Protein AF-A0A059LBQ5-F1 (afdb_monomer)

Solvent-accessible surface area (backbone atoms only — not comparable to full-atom values): 7430 Å² total; per-residue (Å²): 123,83,73,57,49,76,66,40,48,62,46,50,46,60,51,88,72,31,61,44,61,67,66,61,60,81,94,49,64,80,62,76,85,69,75,69,66,48,41,35,96,92,44,78,66,67,51,74,47,77,76,70,101,59,96,79,80,72,61,56,49,71,64,67,49,50,74,95,80,61,26,69,54,64,48,75,40,78,78,100,74,92,81,82,45,75,74,55,56,72,74,49,83,56,81,44,76,45,82,46,65,85,19,82,83,63,79,59,66,48,76,98

Radius of gyration: 13.91 Å; Cα contacts (8 Å, |Δi|>4): 149; chains: 1; bounding box: 34×36×28 Å

Structure (mmCIF, N/CA/C/O backbone):
data_AF-A0A059LBQ5-F1
#
_entry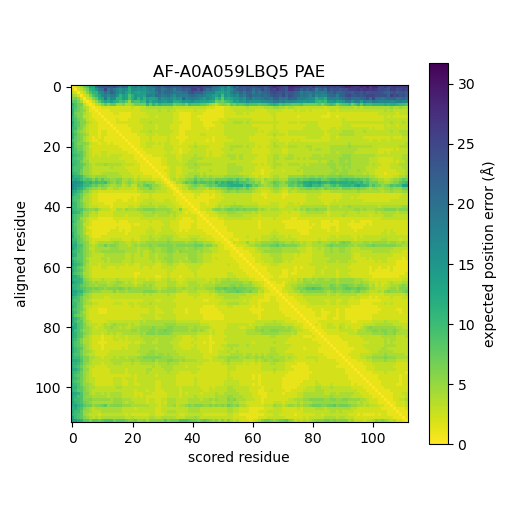.id   AF-A0A059LBQ5-F1
#
loop_
_atom_site.group_PDB
_atom_site.id
_atom_site.type_symbol
_atom_site.label_atom_id
_atom_site.label_alt_id
_atom_site.label_comp_id
_atom_site.label_asym_id
_atom_site.label_entity_id
_atom_site.label_seq_id
_atom_site.pdbx_PDB_ins_code
_atom_site.Cartn_x
_atom_site.Cartn_y
_atom_site.Cartn_z
_atom_site.occupancy
_atom_site.B_iso_or_equiv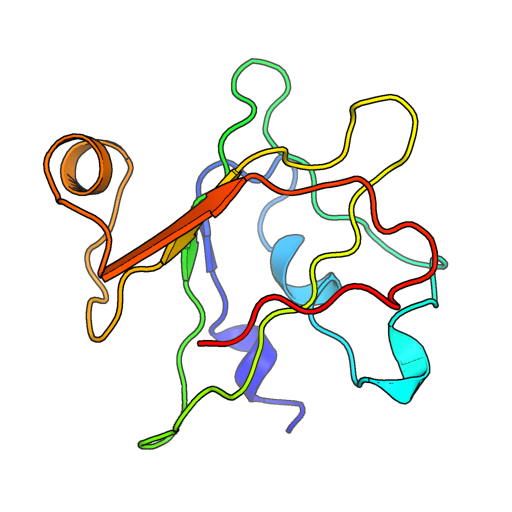
_atom_site.auth_seq_id
_atom_site.auth_comp_id
_atom_site.auth_asym_id
_atom_site.auth_atom_id
_atom_site.pdbx_PDB_model_num
ATOM 1 N N . MET A 1 1 ? -16.950 -11.754 -1.705 1.00 47.34 1 MET A N 1
ATOM 2 C CA . MET A 1 1 ? -15.485 -11.541 -1.753 1.00 47.34 1 MET A CA 1
ATOM 3 C C . MET A 1 1 ? -15.051 -10.774 -3.007 1.00 47.34 1 MET A C 1
ATOM 5 O O . MET A 1 1 ? -14.319 -9.813 -2.859 1.00 47.34 1 MET A O 1
ATOM 9 N N . TRP A 1 2 ? -15.573 -11.082 -4.202 1.00 42.34 2 TRP A N 1
ATOM 10 C CA . TRP A 1 2 ? -15.228 -10.383 -5.460 1.00 42.34 2 TRP A CA 1
ATOM 11 C C . TRP A 1 2 ? -15.797 -8.956 -5.626 1.00 42.34 2 TRP A C 1
ATOM 13 O O . TRP A 1 2 ? -15.278 -8.169 -6.407 1.00 42.34 2 TRP A O 1
ATOM 23 N N . THR A 1 3 ? -16.832 -8.578 -4.871 1.00 46.38 3 THR A N 1
ATOM 24 C CA . THR A 1 3 ? -17.451 -7.241 -4.969 1.00 46.38 3 THR A CA 1
ATOM 25 C C . THR A 1 3 ? -16.657 -6.137 -4.252 1.00 46.38 3 THR A C 1
ATOM 27 O O . THR A 1 3 ? -16.840 -4.967 -4.575 1.00 46.38 3 THR A O 1
ATOM 30 N N . LEU A 1 4 ? -15.757 -6.485 -3.316 1.00 53.12 4 LEU A N 1
ATOM 31 C CA . LEU A 1 4 ? -14.994 -5.512 -2.509 1.00 53.12 4 LEU A CA 1
ATOM 32 C C . LEU A 1 4 ? -13.938 -4.747 -3.324 1.00 53.12 4 LEU A C 1
ATOM 34 O O . LEU A 1 4 ? -13.697 -3.571 -3.069 1.00 53.12 4 LEU A O 1
ATOM 38 N N . MET A 1 5 ? -13.340 -5.389 -4.333 1.00 58.19 5 MET A N 1
ATOM 39 C CA . MET A 1 5 ? -12.264 -4.795 -5.140 1.00 58.19 5 MET A CA 1
ATOM 40 C C . MET A 1 5 ? -12.706 -3.569 -5.946 1.00 58.19 5 MET A C 1
ATOM 42 O O . MET A 1 5 ? -11.866 -2.761 -6.326 1.00 58.19 5 MET A O 1
ATOM 46 N N . ARG A 1 6 ? -14.011 -3.387 -6.197 1.00 65.50 6 ARG A N 1
ATOM 47 C CA . ARG A 1 6 ? -14.509 -2.216 -6.940 1.00 65.50 6 ARG A CA 1
ATOM 48 C C . ARG A 1 6 ? -14.378 -0.913 -6.148 1.00 65.50 6 ARG A C 1
ATOM 50 O O . ARG A 1 6 ? -14.306 0.144 -6.764 1.00 65.50 6 ARG A O 1
ATOM 57 N N . CYS A 1 7 ? -14.341 -0.987 -4.816 1.00 83.12 7 CYS A N 1
ATOM 58 C CA . CYS A 1 7 ? -14.319 0.188 -3.942 1.00 83.12 7 CYS A CA 1
ATOM 59 C C . CYS A 1 7 ? -12.907 0.573 -3.474 1.00 83.12 7 CYS A C 1
ATOM 61 O O . CYS A 1 7 ? -12.746 1.601 -2.814 1.00 83.12 7 CYS A O 1
ATOM 63 N N . VAL A 1 8 ? -11.892 -0.230 -3.810 1.00 92.81 8 VAL A N 1
ATOM 64 C CA . VAL A 1 8 ? -10.492 0.151 -3.608 1.00 92.81 8 VAL A CA 1
ATOM 65 C C . VAL A 1 8 ? -10.146 1.272 -4.585 1.00 92.81 8 VAL A C 1
ATOM 67 O O . VAL A 1 8 ? -10.479 1.208 -5.777 1.00 92.81 8 VAL A O 1
ATOM 70 N N . ARG A 1 9 ? -9.507 2.311 -4.049 1.00 94.50 9 ARG A N 1
ATOM 71 C CA . ARG A 1 9 ? -9.043 3.488 -4.786 1.00 94.50 9 ARG A CA 1
ATOM 72 C C . ARG A 1 9 ? -7.589 3.752 -4.435 1.00 94.50 9 ARG A C 1
ATOM 74 O O . ARG A 1 9 ? -7.168 3.443 -3.321 1.00 94.50 9 ARG A O 1
ATOM 81 N N . CYS A 1 10 ? -6.860 4.351 -5.363 1.00 96.88 10 CYS A N 1
ATOM 82 C CA . CYS A 1 10 ? -5.484 4.747 -5.149 1.00 96.88 10 CYS A CA 1
ATOM 83 C C . CYS A 1 10 ? -5.246 6.138 -5.738 1.00 96.88 10 CYS A C 1
ATOM 85 O O . CYS A 1 10 ? -5.749 6.444 -6.818 1.00 96.88 10 CYS A O 1
ATOM 87 N N . LEU A 1 11 ? -4.520 6.984 -5.009 1.00 97.56 11 LEU A N 1
ATOM 88 C CA . LEU A 1 11 ? -3.951 8.211 -5.554 1.00 97.56 11 LEU A CA 1
ATOM 89 C C . LEU A 1 11 ? -2.528 7.932 -6.033 1.00 97.56 11 LEU A C 1
ATOM 91 O O . LEU A 1 11 ? -1.813 7.146 -5.408 1.00 97.56 11 LEU A O 1
ATOM 95 N N . ASN A 1 12 ? -2.145 8.627 -7.103 1.00 97.12 12 ASN A N 1
ATOM 96 C CA . ASN A 1 12 ? -0.826 8.576 -7.732 1.00 97.12 12 ASN A CA 1
ATOM 97 C C . ASN A 1 12 ? -0.447 7.226 -8.375 1.00 97.12 12 ASN A C 1
ATOM 99 O O . ASN A 1 12 ? 0.722 6.958 -8.633 1.00 97.12 12 ASN A O 1
ATOM 103 N N . GLU A 1 13 ? -1.426 6.371 -8.685 1.00 97.12 13 GLU A N 1
ATOM 104 C CA . GLU A 1 13 ? -1.171 5.212 -9.544 1.00 97.12 13 GLU A CA 1
ATOM 105 C C . GLU A 1 13 ? -0.971 5.636 -11.010 1.00 97.12 13 GLU A C 1
ATOM 107 O O . GLU A 1 13 ? -1.706 6.485 -11.514 1.00 97.12 13 GLU A O 1
ATOM 112 N N . GLU A 1 14 ? 0.009 5.037 -11.697 1.00 97.06 14 GLU A N 1
ATOM 113 C CA . GLU A 1 14 ? 0.343 5.321 -13.107 1.00 97.06 14 GLU A CA 1
ATOM 114 C C . GLU A 1 14 ? -0.857 5.065 -14.0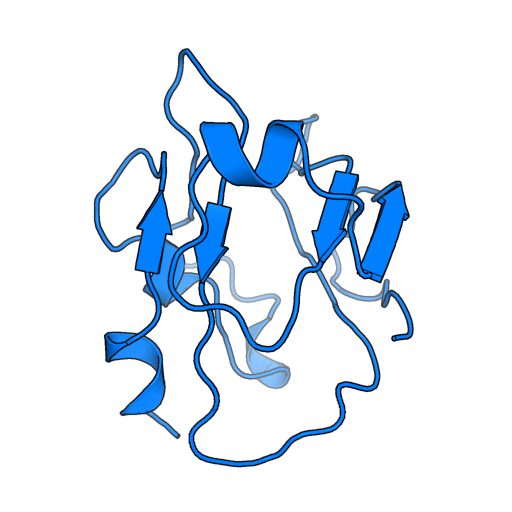28 1.00 97.06 14 GLU A C 1
ATOM 116 O O . GLU A 1 14 ? -1.158 5.838 -14.936 1.00 97.06 14 GLU A O 1
ATOM 121 N N . VAL A 1 15 ? -1.562 3.962 -13.768 1.00 96.25 15 VAL A N 1
ATOM 122 C CA . VAL A 1 15 ? -2.742 3.534 -14.516 1.00 96.25 15 VAL A CA 1
ATOM 123 C C . VAL A 1 15 ? -3.931 3.501 -13.566 1.00 96.25 15 VAL A C 1
ATOM 125 O O . VAL A 1 15 ? -3.952 2.719 -12.616 1.00 96.25 15 VAL A O 1
ATOM 128 N N . GLU A 1 16 ? -4.946 4.320 -13.846 1.00 94.19 16 GLU A N 1
ATOM 129 C CA . GLU A 1 16 ? -6.148 4.423 -13.016 1.00 94.19 16 GLU A CA 1
ATOM 130 C C . GLU A 1 16 ? -6.808 3.050 -12.785 1.00 94.19 16 GLU A C 1
ATOM 132 O O . GLU A 1 16 ? -7.111 2.299 -13.717 1.00 94.19 16 GLU A O 1
ATOM 137 N N . GLY A 1 17 ? -7.047 2.711 -11.517 1.00 93.00 17 GLY A N 1
ATOM 138 C CA . GLY A 1 17 ? -7.668 1.461 -11.094 1.00 93.00 17 GLY A CA 1
ATOM 139 C C . GLY A 1 17 ? -6.746 0.238 -11.099 1.00 93.00 17 GLY A C 1
ATOM 140 O O . GLY A 1 17 ? -7.215 -0.856 -10.766 1.00 93.00 17 GLY A O 1
A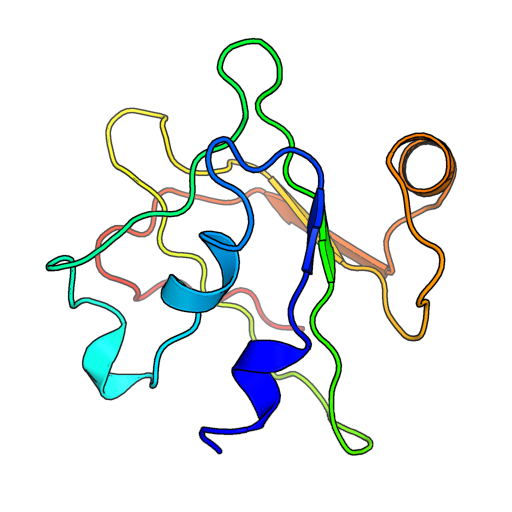TOM 141 N N . SER A 1 18 ? -5.460 0.382 -11.435 1.00 94.25 18 SER A N 1
ATOM 142 C CA . SER A 1 18 ? -4.477 -0.709 -11.404 1.00 94.25 18 SER A CA 1
ATOM 143 C C . SER A 1 18 ? -4.305 -1.324 -10.009 1.00 94.25 18 SER A C 1
ATOM 145 O O . SER A 1 18 ? -4.132 -2.541 -9.893 1.00 94.25 18 SER A O 1
ATOM 147 N N . CYS A 1 19 ? -4.477 -0.525 -8.952 1.00 95.00 19 CYS A N 1
ATOM 148 C CA . CYS A 1 19 ? -4.405 -0.936 -7.552 1.00 95.00 19 CYS A CA 1
ATOM 149 C C . CYS A 1 19 ? -5.381 -2.065 -7.199 1.00 95.00 19 CYS A C 1
ATOM 151 O O . CYS A 1 19 ? -5.126 -2.866 -6.302 1.00 95.00 19 CYS A O 1
ATOM 153 N N . ARG A 1 20 ? -6.488 -2.197 -7.934 1.00 91.94 20 ARG A N 1
ATOM 154 C CA . ARG A 1 20 ? -7.489 -3.246 -7.701 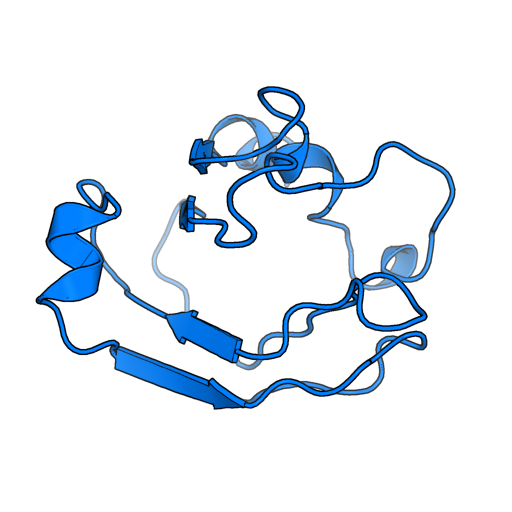1.00 91.94 20 ARG A CA 1
ATOM 155 C C . ARG A 1 20 ? -6.961 -4.639 -8.032 1.00 91.94 20 ARG A C 1
ATOM 157 O O . ARG A 1 20 ? -7.483 -5.618 -7.507 1.00 91.94 20 ARG A O 1
ATOM 164 N N . HIS A 1 21 ? -5.933 -4.736 -8.874 1.00 89.50 21 HIS A N 1
ATOM 165 C CA . HIS A 1 21 ? -5.374 -6.009 -9.326 1.00 89.50 21 HIS A CA 1
ATOM 166 C C . HIS A 1 21 ? -4.303 -6.585 -8.393 1.00 89.50 21 HIS A C 1
ATOM 168 O O . HIS A 1 21 ? -3.946 -7.757 -8.532 1.00 89.50 21 HIS A O 1
ATOM 174 N N . VAL A 1 22 ? -3.780 -5.789 -7.452 1.00 91.62 22 VAL A N 1
ATOM 175 C CA . VAL A 1 22 ? -2.714 -6.235 -6.536 1.00 91.62 22 VAL A CA 1
ATOM 176 C C . VAL A 1 22 ? -3.236 -6.827 -5.228 1.00 91.62 22 VAL A C 1
ATOM 178 O O . VAL A 1 22 ? -2.500 -7.527 -4.539 1.00 91.62 22 VAL A O 1
ATOM 181 N N . PHE A 1 23 ? -4.521 -6.647 -4.916 1.00 90.81 23 PHE A N 1
ATOM 182 C CA . PHE A 1 23 ? -5.176 -7.390 -3.840 1.00 90.81 23 PHE A CA 1
ATOM 183 C C . PHE A 1 23 ? -5.519 -8.787 -4.346 1.00 90.81 23 PHE A C 1
ATOM 185 O O . PHE A 1 23 ? -6.268 -8.929 -5.302 1.00 90.81 23 PHE A O 1
ATOM 192 N N . LYS A 1 24 ? -4.974 -9.838 -3.734 1.00 86.62 24 LYS A N 1
ATOM 193 C CA . LYS A 1 24 ? -5.197 -11.225 -4.170 1.00 86.62 24 LYS A CA 1
ATOM 194 C C . LYS A 1 24 ? -5.499 -12.123 -2.974 1.00 86.62 24 LYS A C 1
ATOM 196 O O . LYS A 1 24 ? -5.064 -11.813 -1.862 1.00 86.62 24 LYS A O 1
ATOM 201 N N . PRO A 1 25 ? -6.220 -13.241 -3.171 1.00 88.25 25 PRO A N 1
ATOM 202 C CA . PRO A 1 25 ? -6.254 -14.307 -2.181 1.00 88.25 25 PRO A CA 1
ATOM 203 C C . PRO A 1 25 ? -4.835 -14.740 -1.805 1.00 88.25 25 PRO A C 1
ATOM 205 O O . PRO A 1 25 ? -3.932 -14.736 -2.640 1.00 88.25 25 PRO A O 1
ATOM 208 N N . TRP A 1 26 ? -4.644 -15.167 -0.557 1.00 88.19 26 TRP A N 1
ATOM 209 C CA . TRP A 1 26 ? -3.327 -15.577 -0.059 1.00 88.19 26 TRP A CA 1
ATOM 210 C C . TRP A 1 26 ? -2.670 -16.681 -0.905 1.00 88.19 26 TRP A C 1
ATOM 212 O O . TRP A 1 26 ? -1.451 -16.672 -1.087 1.00 88.19 26 TRP A O 1
ATOM 222 N N . SER A 1 27 ? -3.464 -17.611 -1.448 1.00 91.56 27 SER A N 1
ATOM 223 C CA . SER A 1 27 ? -2.995 -18.675 -2.350 1.00 91.56 27 SER A CA 1
ATOM 224 C C . SER A 1 27 ? -2.357 -18.140 -3.633 1.00 91.56 27 SER A C 1
ATOM 226 O O . SER A 1 27 ? -1.445 -18.765 -4.164 1.00 91.56 27 SER A O 1
ATOM 228 N N . ASP A 1 28 ? -2.786 -16.959 -4.078 1.00 90.75 28 ASP A N 1
ATOM 229 C CA . ASP A 1 28 ? -2.447 -16.385 -5.381 1.00 90.75 28 ASP A CA 1
ATOM 230 C C . ASP A 1 28 ? -1.462 -15.212 -5.232 1.00 90.75 28 ASP A C 1
ATOM 232 O O . ASP A 1 28 ? -1.120 -14.544 -6.207 1.00 90.75 28 ASP A O 1
ATOM 236 N N . ARG A 1 29 ? -0.972 -14.942 -4.012 1.00 90.94 29 ARG A N 1
ATOM 237 C CA . ARG A 1 29 ? -0.112 -13.783 -3.704 1.00 90.94 29 ARG A CA 1
ATOM 238 C C . ARG A 1 29 ? 1.189 -13.744 -4.516 1.00 90.94 29 ARG A C 1
ATOM 240 O O . ARG A 1 29 ? 1.692 -12.668 -4.809 1.00 90.94 29 ARG A O 1
ATOM 247 N N . LEU A 1 30 ? 1.702 -14.910 -4.920 1.00 93.00 30 LEU A N 1
ATOM 248 C CA . LEU A 1 30 ? 2.913 -15.045 -5.742 1.00 93.00 30 LEU A CA 1
ATOM 249 C C . LEU A 1 30 ? 2.626 -15.084 -7.247 1.00 93.00 30 LEU A C 1
ATOM 251 O O . LEU A 1 30 ? 3.549 -15.198 -8.053 1.00 93.00 30 LEU A O 1
ATOM 255 N N . GLN A 1 31 ? 1.361 -14.984 -7.657 1.00 90.50 31 GLN A N 1
ATOM 256 C CA . GLN A 1 31 ? 1.005 -14.961 -9.066 1.00 90.50 31 GLN A CA 1
ATOM 257 C C . GLN A 1 31 ? 1.401 -13.616 -9.685 1.00 90.50 31 GLN A C 1
ATOM 259 O O . GLN A 1 31 ? 0.675 -12.627 -9.583 1.00 90.50 31 GLN A O 1
ATOM 264 N N . ARG A 1 32 ? 2.547 -13.587 -10.370 1.00 84.69 32 ARG A N 1
ATOM 265 C CA . ARG A 1 32 ? 3.076 -12.391 -11.056 1.00 84.69 32 ARG A CA 1
ATOM 266 C C . ARG A 1 32 ? 2.523 -12.189 -12.470 1.00 84.69 32 ARG A C 1
ATOM 268 O O . ARG A 1 32 ? 2.830 -11.197 -13.117 1.00 84.69 32 ARG A O 1
ATOM 275 N N . THR A 1 33 ? 1.700 -13.114 -12.959 1.00 80.94 33 THR A N 1
ATOM 276 C CA . THR A 1 33 ? 1.029 -12.981 -14.256 1.00 80.94 33 THR A CA 1
ATOM 277 C C . THR A 1 33 ? -0.153 -12.020 -14.118 1.00 80.94 33 THR A C 1
ATOM 279 O O . THR A 1 33 ? -1.183 -12.395 -13.556 1.00 80.94 33 THR A O 1
ATOM 282 N N . GLY A 1 34 ? -0.014 -10.784 -14.590 1.00 80.44 34 GLY A N 1
ATOM 283 C CA . GLY A 1 34 ? -1.100 -9.805 -14.589 1.00 80.44 34 GLY A CA 1
ATOM 284 C C . GLY A 1 34 ? -0.617 -8.357 -14.501 1.00 80.44 34 GLY A C 1
ATOM 285 O O . GLY A 1 34 ? 0.589 -8.117 -14.433 1.00 80.44 34 GLY A O 1
ATOM 286 N N . PRO A 1 35 ? -1.550 -7.392 -14.511 1.00 86.44 35 PRO A N 1
ATOM 287 C CA . PRO A 1 35 ? -1.223 -5.988 -14.299 1.00 86.44 35 PRO A CA 1
ATOM 288 C C . PRO A 1 35 ? -0.624 -5.775 -12.902 1.00 86.44 35 PRO A C 1
ATOM 290 O O . PRO A 1 35 ? -1.081 -6.356 -11.915 1.00 86.44 35 PRO A O 1
ATOM 293 N N . VAL A 1 36 ? 0.406 -4.935 -12.845 1.00 91.38 36 VAL A N 1
ATOM 294 C CA . VAL A 1 36 ? 1.048 -4.480 -11.608 1.00 91.38 36 VAL A CA 1
ATOM 295 C C . VAL A 1 36 ? 0.551 -3.082 -11.254 1.00 91.38 36 VAL A C 1
ATOM 297 O O . VAL A 1 36 ? 0.124 -2.337 -12.134 1.00 91.38 36 VAL A O 1
ATOM 300 N N . LEU A 1 37 ? 0.620 -2.732 -9.972 1.00 95.56 37 LEU A N 1
ATOM 301 C CA . LEU A 1 37 ? 0.462 -1.354 -9.520 1.00 95.56 37 LEU A CA 1
ATOM 302 C C . LEU A 1 37 ? 1.820 -0.658 -9.619 1.00 95.56 37 LEU A C 1
ATOM 304 O O . LEU A 1 37 ? 2.819 -1.192 -9.138 1.00 95.56 37 LEU A O 1
ATOM 308 N N . LYS A 1 38 ? 1.838 0.519 -10.236 1.00 96.62 38 LYS A N 1
ATOM 309 C CA . LYS A 1 38 ? 2.995 1.412 -10.306 1.00 96.62 38 LYS A CA 1
ATOM 310 C C . LYS A 1 38 ? 2.570 2.806 -9.874 1.00 96.62 38 LYS A C 1
ATOM 312 O O . LYS A 1 38 ? 1.419 3.178 -10.097 1.00 96.62 38 LYS A O 1
ATOM 317 N N . SER A 1 39 ? 3.487 3.545 -9.269 1.00 97.25 39 SER A N 1
ATOM 318 C CA . SER A 1 39 ? 3.338 4.979 -9.041 1.00 97.25 39 SER A CA 1
ATOM 319 C C . SER A 1 39 ? 3.590 5.765 -10.325 1.00 97.25 39 SER A C 1
ATOM 321 O O . SER A 1 39 ? 4.110 5.208 -11.296 1.00 97.25 39 SER A O 1
ATOM 323 N N . GLN A 1 40 ? 3.254 7.053 -10.329 1.00 96.19 40 GLN A N 1
ATOM 324 C CA . GLN A 1 40 ? 3.680 7.942 -11.407 1.00 96.19 40 GLN A CA 1
ATOM 325 C C . GLN A 1 40 ? 5.223 7.990 -11.509 1.00 96.19 40 GLN A C 1
ATOM 327 O O . GLN A 1 40 ? 5.918 7.778 -10.511 1.00 96.19 40 GLN A O 1
ATOM 332 N N . PRO A 1 41 ? 5.797 8.243 -12.699 1.00 93.62 41 PRO A N 1
ATOM 333 C CA . PRO A 1 41 ? 7.252 8.293 -12.882 1.00 93.62 41 PRO A CA 1
ATOM 334 C C . PRO A 1 41 ? 7.970 9.371 -12.054 1.00 93.62 41 PRO A C 1
ATOM 336 O O . PRO A 1 41 ? 9.134 9.201 -11.695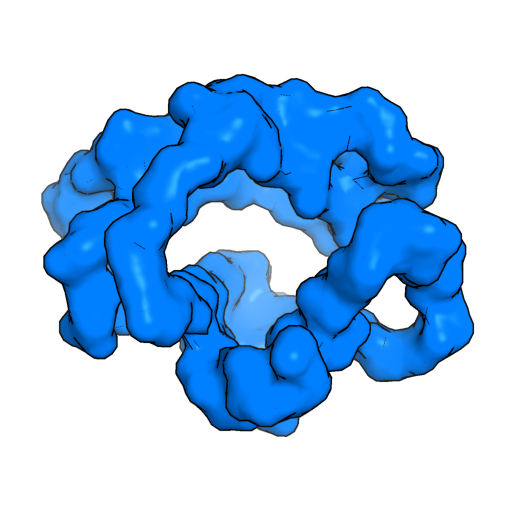 1.00 93.62 41 PRO A O 1
ATOM 339 N N . GLU A 1 42 ? 7.299 10.490 -11.790 1.00 94.56 42 GLU A N 1
ATOM 340 C CA . GLU A 1 42 ? 7.829 11.653 -11.076 1.00 94.56 42 GLU A CA 1
ATOM 341 C C . GLU A 1 42 ? 7.615 11.621 -9.556 1.00 94.56 42 GLU A C 1
ATOM 343 O O . GLU A 1 42 ? 8.265 12.386 -8.843 1.00 94.56 42 GLU A O 1
ATOM 348 N N . ASP A 1 43 ? 6.728 10.754 -9.064 1.00 94.44 43 ASP A N 1
ATOM 349 C CA . ASP A 1 43 ? 6.383 10.636 -7.647 1.00 94.44 43 ASP A CA 1
ATOM 350 C C . ASP A 1 43 ? 6.144 9.165 -7.292 1.00 94.44 43 ASP A C 1
ATOM 352 O O . ASP A 1 43 ? 5.270 8.505 -7.853 1.00 94.44 43 ASP A O 1
ATOM 356 N N . THR A 1 44 ? 6.932 8.652 -6.351 1.00 94.69 44 THR A N 1
ATOM 357 C CA . THR A 1 44 ? 6.926 7.246 -5.940 1.00 94.69 44 THR A CA 1
ATOM 358 C C . THR A 1 44 ? 5.861 6.904 -4.904 1.00 94.69 44 THR A C 1
ATOM 360 O O . THR A 1 44 ? 5.607 5.721 -4.663 1.00 94.69 44 THR A O 1
ATOM 363 N N . ASP A 1 45 ? 5.243 7.903 -4.273 1.00 96.38 45 ASP A N 1
ATOM 364 C CA . ASP A 1 45 ? 4.309 7.670 -3.179 1.00 96.38 45 ASP A CA 1
ATOM 365 C C . ASP A 1 45 ? 2.943 7.221 -3.708 1.00 96.38 45 ASP A C 1
ATOM 367 O O . ASP A 1 45 ? 2.372 7.804 -4.624 1.00 96.38 45 ASP A O 1
ATOM 371 N N . LEU A 1 46 ? 2.373 6.183 -3.100 1.00 97.81 46 LEU A N 1
ATOM 372 C CA . LEU A 1 46 ? 1.032 5.688 -3.407 1.00 97.81 46 LEU A CA 1
ATOM 373 C C . LEU A 1 46 ? 0.155 5.799 -2.165 1.00 97.81 46 LEU A C 1
ATOM 375 O O . LEU A 1 46 ? 0.516 5.298 -1.100 1.00 97.81 46 LEU A O 1
ATOM 379 N N . LEU A 1 47 ? -1.040 6.375 -2.310 1.00 97.88 47 LEU A N 1
ATOM 380 C CA . LEU A 1 47 ? -2.040 6.378 -1.241 1.00 97.88 47 LEU A CA 1
ATOM 381 C C . LEU A 1 47 ? -3.179 5.431 -1.603 1.00 97.88 47 LEU A C 1
ATOM 383 O O . LEU A 1 47 ? -3.974 5.733 -2.491 1.00 97.88 47 LEU A O 1
ATOM 387 N N . ILE A 1 48 ? -3.269 4.286 -0.923 1.00 97.00 48 ILE A N 1
ATOM 388 C CA . ILE A 1 48 ? -4.276 3.255 -1.204 1.00 97.00 48 ILE A CA 1
ATOM 389 C C . ILE A 1 48 ? -5.355 3.269 -0.123 1.00 97.00 48 ILE A C 1
ATOM 391 O O . ILE A 1 48 ? -5.085 3.041 1.054 1.00 97.00 48 ILE A O 1
ATOM 395 N N . HIS A 1 49 ? -6.604 3.466 -0.536 1.00 95.94 49 HIS A N 1
ATOM 396 C CA . HIS A 1 49 ? -7.769 3.395 0.336 1.00 95.94 49 HIS A CA 1
ATOM 397 C C . HIS A 1 49 ? -8.486 2.049 0.171 1.00 95.94 49 HIS A C 1
ATOM 399 O O . HIS A 1 49 ? -9.045 1.750 -0.892 1.00 95.94 49 HIS A O 1
ATOM 405 N N . VAL A 1 50 ? -8.515 1.257 1.248 1.00 94.38 50 VAL A N 1
ATOM 406 C CA . VAL A 1 50 ? -9.127 -0.081 1.288 1.00 94.38 50 VAL A CA 1
ATOM 407 C C . VAL A 1 50 ? -10.342 -0.078 2.224 1.00 94.38 50 VAL A C 1
ATOM 409 O O . VAL A 1 50 ? -10.174 -0.136 3.442 1.00 94.38 50 VAL A O 1
ATOM 412 N N . PRO A 1 51 ? -11.578 -0.028 1.695 1.00 93.00 51 PRO A N 1
ATOM 413 C CA . PRO A 1 51 ? -12.772 -0.084 2.529 1.00 93.00 51 PRO A CA 1
ATOM 414 C C . PRO A 1 51 ? -13.080 -1.519 2.974 1.00 93.00 51 PRO A C 1
ATOM 416 O O . PRO A 1 51 ? -13.078 -2.451 2.167 1.00 93.00 51 PRO A O 1
ATOM 419 N N . PHE A 1 52 ? -13.447 -1.684 4.245 1.00 90.44 52 PHE A N 1
ATOM 420 C CA . PHE A 1 52 ? -14.021 -2.924 4.766 1.00 90.44 52 PHE A CA 1
ATOM 421 C C . PHE A 1 52 ? -15.544 -2.803 4.864 1.00 90.44 52 PHE A C 1
ATOM 423 O O . PHE A 1 52 ? -16.074 -1.772 5.265 1.00 90.44 52 PHE A O 1
ATOM 430 N N . THR A 1 53 ? -16.272 -3.872 4.534 1.00 87.69 53 THR A N 1
ATOM 431 C CA . THR A 1 53 ? -17.749 -3.905 4.607 1.00 87.69 53 THR A CA 1
ATOM 432 C C . THR A 1 53 ? -18.288 -4.101 6.027 1.00 87.69 53 THR A C 1
ATOM 434 O O . THR A 1 53 ? -19.483 -4.298 6.219 1.00 87.69 53 THR A O 1
ATOM 437 N N . GLY A 1 54 ? -17.408 -4.109 7.022 1.00 89.81 54 GLY A N 1
ATOM 438 C CA . GLY A 1 54 ? -17.730 -4.288 8.426 1.00 89.81 54 GLY A CA 1
ATOM 439 C C . GLY A 1 54 ? -16.492 -4.071 9.283 1.00 89.81 54 GLY A C 1
ATOM 440 O O . GLY A 1 54 ? -15.386 -3.910 8.764 1.00 89.81 54 GLY A O 1
ATOM 441 N N . ALA A 1 55 ? -16.680 -4.080 10.599 1.00 91.12 55 ALA A N 1
ATOM 442 C CA . ALA A 1 55 ? -15.571 -3.980 11.532 1.00 91.12 55 ALA A CA 1
ATOM 443 C C . ALA A 1 55 ? -14.650 -5.201 11.391 1.00 91.12 55 ALA A C 1
ATOM 445 O O . ALA A 1 55 ? -15.096 -6.346 11.479 1.00 91.12 55 ALA A O 1
ATOM 446 N N . VAL A 1 56 ? -13.361 -4.945 11.187 1.00 92.12 56 VAL A N 1
ATOM 447 C CA . VAL A 1 56 ? -12.324 -5.974 11.103 1.00 92.12 56 VAL A CA 1
ATOM 448 C C . VAL A 1 56 ? -11.180 -5.628 12.043 1.00 92.12 56 VAL A C 1
ATOM 450 O O . VAL A 1 56 ? -10.908 -4.458 12.308 1.00 92.12 56 VAL A O 1
ATOM 453 N N . LYS A 1 57 ? -10.482 -6.658 12.518 1.00 92.88 57 LYS A N 1
ATOM 454 C CA . LYS A 1 57 ? -9.172 -6.514 13.149 1.00 92.88 57 LYS A CA 1
ATOM 455 C C . LYS A 1 57 ? -8.138 -7.128 12.216 1.00 92.88 57 LYS A C 1
ATOM 457 O O . LYS A 1 57 ? -8.159 -8.343 12.005 1.00 92.88 57 LYS A O 1
ATOM 462 N N . LEU A 1 58 ? -7.274 -6.292 11.645 1.00 92.44 58 LEU A N 1
ATOM 463 C CA . LEU A 1 58 ? -6.112 -6.778 10.908 1.00 92.44 58 LEU A CA 1
ATOM 464 C C . LEU A 1 58 ? -5.180 -7.499 11.887 1.00 92.44 58 LEU A C 1
ATOM 466 O O . LEU A 1 58 ? -5.107 -7.145 13.063 1.00 92.44 58 LEU A O 1
ATOM 470 N N . LYS A 1 59 ? -4.556 -8.581 11.420 1.00 94.06 59 LYS A N 1
ATOM 471 C CA . LYS A 1 59 ? -3.555 -9.328 12.196 1.00 94.06 59 LYS A CA 1
ATOM 472 C C . LYS A 1 59 ? -2.147 -8.988 11.737 1.00 94.06 59 LYS A C 1
ATOM 474 O O . LYS A 1 59 ? -1.248 -8.855 12.557 1.00 94.06 59 LYS A O 1
ATOM 479 N N . ALA A 1 60 ? -1.980 -8.913 10.424 1.00 95.25 60 ALA A N 1
ATOM 480 C CA . ALA A 1 60 ? -0.735 -8.564 9.788 1.00 95.25 60 ALA A CA 1
ATOM 481 C C . ALA A 1 60 ? -0.993 -8.021 8.380 1.00 95.25 60 ALA A C 1
ATOM 483 O O . ALA A 1 60 ? -2.070 -8.223 7.807 1.00 95.25 60 ALA A O 1
ATOM 484 N N . ILE A 1 61 ? 0.018 -7.356 7.833 1.00 95.06 61 ILE A N 1
ATOM 485 C CA . ILE A 1 61 ? 0.075 -6.856 6.464 1.00 95.06 61 ILE A CA 1
ATOM 486 C C . ILE A 1 61 ? 1.256 -7.529 5.763 1.00 95.06 61 ILE A C 1
ATOM 488 O O . ILE A 1 61 ? 2.356 -7.582 6.301 1.00 95.06 61 ILE A O 1
ATOM 492 N N . CYS A 1 62 ? 1.040 -8.025 4.548 1.00 95.06 62 CYS A N 1
ATOM 493 C CA . CYS A 1 62 ? 2.088 -8.561 3.685 1.00 95.06 62 CYS A CA 1
ATOM 494 C C . CYS A 1 62 ? 2.138 -7.712 2.417 1.00 95.06 62 CYS A C 1
ATOM 496 O O . CYS A 1 62 ? 1.125 -7.567 1.729 1.00 95.06 62 CYS A O 1
ATOM 498 N N . ILE A 1 63 ? 3.304 -7.141 2.124 1.00 95.19 63 ILE A N 1
ATOM 499 C CA . ILE A 1 63 ? 3.552 -6.379 0.899 1.00 95.19 63 ILE A CA 1
ATOM 500 C C . ILE A 1 63 ? 4.561 -7.159 0.072 1.00 95.19 63 ILE A C 1
ATOM 502 O O . ILE A 1 63 ? 5.588 -7.587 0.591 1.00 95.19 63 ILE A O 1
ATOM 506 N N . ILE A 1 64 ? 4.250 -7.348 -1.208 1.00 95.38 64 ILE A N 1
ATOM 507 C CA . ILE A 1 64 ? 5.127 -7.972 -2.198 1.00 95.38 64 ILE A CA 1
ATOM 508 C C . ILE A 1 64 ? 5.312 -6.938 -3.307 1.00 95.38 64 ILE A C 1
ATOM 510 O O . ILE A 1 64 ? 4.420 -6.742 -4.133 1.00 95.38 64 ILE A O 1
ATOM 514 N N . GLY A 1 65 ? 6.439 -6.230 -3.262 1.00 93.62 65 GLY A N 1
ATOM 515 C CA . GLY A 1 65 ? 6.818 -5.228 -4.255 1.00 93.62 65 GLY A CA 1
ATOM 516 C C . GLY A 1 65 ? 7.557 -5.816 -5.458 1.00 93.62 65 GLY A C 1
ATOM 517 O O . GLY A 1 65 ? 7.710 -7.035 -5.595 1.00 93.62 65 GLY A O 1
ATOM 518 N N . GLY A 1 66 ? 8.020 -4.929 -6.340 1.00 91.38 66 GLY A N 1
ATOM 519 C CA . GLY A 1 66 ? 8.916 -5.299 -7.433 1.00 91.38 66 GLY A CA 1
ATOM 520 C C . GLY A 1 66 ? 10.373 -5.470 -6.968 1.00 91.38 66 GLY A C 1
ATOM 521 O O . GLY A 1 66 ? 10.717 -5.056 -5.862 1.00 91.38 66 GLY A O 1
ATOM 522 N N . PRO A 1 67 ? 11.228 -6.116 -7.779 1.00 90.38 67 PRO A N 1
ATOM 523 C CA . PRO A 1 67 ? 12.652 -6.275 -7.485 1.00 90.38 67 PRO A CA 1
ATOM 524 C C . PRO A 1 67 ? 13.439 -4.981 -7.738 1.00 90.38 67 PRO A C 1
ATOM 526 O O . PRO A 1 67 ? 12.905 -4.007 -8.275 1.00 90.38 67 PRO A O 1
ATOM 529 N N . ASP A 1 68 ? 14.727 -5.006 -7.404 1.00 89.62 68 ASP A N 1
ATOM 530 C CA . ASP A 1 68 ? 15.714 -4.003 -7.817 1.00 89.62 68 ASP A CA 1
ATOM 531 C C . ASP A 1 68 ? 15.360 -2.575 -7.365 1.00 89.62 68 ASP A C 1
ATOM 533 O O . ASP A 1 68 ? 15.495 -1.612 -8.120 1.00 89.62 68 ASP A O 1
ATOM 537 N N . GLY A 1 69 ? 14.871 -2.432 -6.128 1.00 87.62 69 GLY A N 1
ATOM 538 C CA . GLY A 1 69 ? 14.517 -1.132 -5.551 1.00 87.62 69 GLY A CA 1
ATOM 539 C C . GLY A 1 69 ? 13.170 -0.567 -6.006 1.00 87.62 69 GLY A C 1
ATOM 540 O O . GLY A 1 69 ? 12.825 0.546 -5.627 1.00 87.62 69 GLY A O 1
ATOM 541 N N . SER A 1 70 ? 12.381 -1.321 -6.779 1.00 92.44 70 SER A N 1
ATOM 542 C CA . SER A 1 70 ? 11.001 -0.937 -7.125 1.00 92.44 70 SER A CA 1
ATOM 543 C C . SER A 1 70 ? 9.960 -1.355 -6.074 1.00 92.44 70 SER A C 1
ATOM 545 O O . SER A 1 70 ? 8.762 -1.130 -6.255 1.00 92.44 70 SER A O 1
ATOM 547 N N . SER A 1 71 ? 10.390 -1.981 -4.973 1.00 95.12 71 SER A N 1
ATOM 548 C CA . SER A 1 71 ? 9.542 -2.235 -3.806 1.00 95.12 71 SER A CA 1
ATOM 549 C C . SER A 1 71 ? 9.416 -0.969 -2.958 1.00 95.12 71 SER A C 1
ATOM 551 O O . SER A 1 71 ? 10.420 -0.286 -2.763 1.00 95.12 71 SER A O 1
ATOM 553 N N . PRO A 1 72 ? 8.239 -0.686 -2.369 1.00 96.12 72 PRO A N 1
ATOM 554 C CA . PRO A 1 72 ? 8.153 0.343 -1.344 1.00 96.12 72 PRO A CA 1
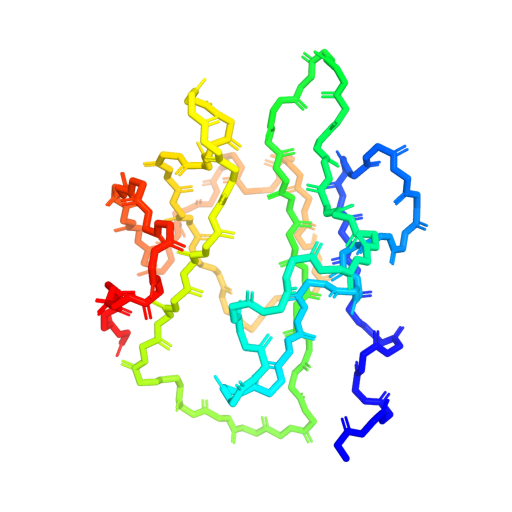ATOM 555 C C . PRO A 1 72 ? 9.049 -0.030 -0.156 1.00 96.12 72 PRO A C 1
ATOM 557 O O . PRO A 1 72 ? 9.168 -1.209 0.199 1.00 96.12 72 PRO A O 1
ATOM 560 N N . ASP A 1 73 ? 9.647 0.984 0.459 1.00 96.44 73 ASP A N 1
ATOM 561 C CA . ASP A 1 73 ? 10.537 0.877 1.618 1.00 96.44 73 ASP A CA 1
ATOM 562 C C . ASP A 1 73 ? 9.865 1.335 2.923 1.00 96.44 73 ASP A C 1
ATOM 564 O O . ASP A 1 73 ? 10.422 1.162 4.006 1.00 96.44 73 ASP A O 1
ATOM 568 N N . ARG A 1 74 ? 8.649 1.885 2.842 1.00 97.62 74 ARG A N 1
ATOM 569 C CA . ARG A 1 74 ? 7.907 2.394 3.992 1.00 97.62 74 ARG A CA 1
ATOM 570 C C . ARG A 1 74 ? 6.404 2.232 3.819 1.00 97.62 74 ARG A C 1
ATOM 572 O O . ARG A 1 74 ? 5.855 2.478 2.749 1.00 97.62 74 ARG A O 1
ATOM 579 N N . LEU A 1 75 ? 5.730 1.854 4.901 1.00 97.94 75 LEU A N 1
ATOM 580 C CA . LEU A 1 75 ? 4.273 1.800 4.984 1.00 97.94 75 LEU A CA 1
ATOM 581 C C . LEU A 1 75 ? 3.794 2.662 6.145 1.00 97.94 75 LEU A C 1
ATOM 583 O O . LEU A 1 75 ? 4.200 2.439 7.281 1.00 97.94 75 LEU A O 1
ATOM 587 N N . LYS A 1 76 ? 2.861 3.571 5.863 1.00 98.19 76 LYS A N 1
ATO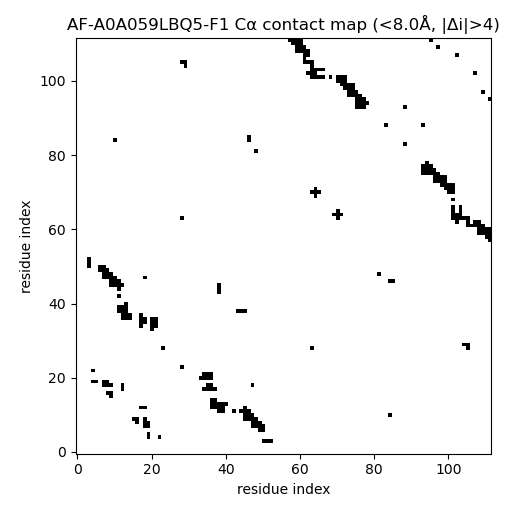M 588 C CA . LYS A 1 76 ? 2.097 4.320 6.865 1.00 98.19 76 LYS A CA 1
ATOM 589 C C . LYS A 1 76 ? 0.637 3.893 6.808 1.00 98.19 76 LYS A C 1
ATOM 591 O O . LYS A 1 76 ? 0.036 3.895 5.736 1.00 98.19 76 LYS A O 1
ATOM 596 N N . VAL A 1 77 ? 0.064 3.527 7.953 1.00 97.31 77 VAL A N 1
ATOM 597 C CA . VAL A 1 77 ? -1.333 3.088 8.052 1.00 97.31 77 VAL A CA 1
ATOM 598 C C . VAL A 1 77 ? -2.157 4.081 8.850 1.00 97.31 77 VAL A C 1
ATOM 600 O O . VAL A 1 77 ? -1.830 4.455 9.977 1.00 97.31 77 VAL A O 1
ATOM 603 N N . TYR A 1 78 ? -3.289 4.436 8.260 1.00 97.19 78 TYR A N 1
ATOM 604 C CA . TYR A 1 78 ? -4.334 5.262 8.838 1.00 97.19 78 TYR A CA 1
ATOM 605 C C . TYR A 1 78 ? -5.631 4.449 8.818 1.00 97.19 78 TYR A C 1
ATOM 607 O O . TYR A 1 78 ? -5.868 3.674 7.890 1.00 97.19 78 TYR A O 1
ATOM 615 N N . ILE A 1 79 ? -6.468 4.590 9.845 1.00 95.31 79 ILE A N 1
ATOM 616 C CA . ILE A 1 79 ? -7.715 3.823 9.978 1.00 95.31 79 ILE A CA 1
ATOM 617 C C . ILE A 1 79 ? -8.899 4.760 10.192 1.00 95.31 79 ILE A C 1
ATOM 619 O O . ILE A 1 79 ? -8.738 5.850 10.734 1.00 95.31 79 ILE A O 1
ATOM 623 N N . ASN A 1 80 ? -10.096 4.296 9.827 1.00 93.06 80 ASN A N 1
ATOM 624 C CA . ASN A 1 80 ? -11.364 4.999 10.061 1.00 93.06 80 ASN A CA 1
ATOM 625 C C . ASN A 1 80 ? -11.415 6.417 9.451 1.00 93.06 80 ASN A C 1
ATOM 627 O O . ASN A 1 80 ? -11.956 7.334 10.066 1.00 93.06 80 ASN A O 1
ATOM 631 N N . ARG A 1 81 ? -10.838 6.591 8.254 1.00 93.06 81 ARG A N 1
ATOM 632 C CA . ARG A 1 81 ? -10.826 7.840 7.476 1.00 93.06 81 ARG A CA 1
ATOM 633 C C . ARG A 1 81 ? -11.088 7.537 6.002 1.00 93.06 81 ARG A C 1
ATOM 635 O O . ARG A 1 81 ? -10.542 6.568 5.479 1.00 93.06 81 ARG A O 1
ATOM 642 N N . ASP A 1 82 ? -11.897 8.362 5.353 1.00 90.94 82 ASP A N 1
ATOM 643 C CA . ASP A 1 82 ? -12.278 8.269 3.936 1.00 90.94 82 ASP A CA 1
ATOM 644 C C . ASP A 1 82 ? -11.866 9.507 3.113 1.00 90.94 82 ASP A C 1
ATOM 646 O O . ASP A 1 82 ? -12.027 9.521 1.888 1.00 90.94 82 ASP A O 1
ATOM 650 N N . ASP A 1 83 ? -11.290 10.504 3.785 1.00 94.12 83 ASP A N 1
ATOM 651 C CA . ASP A 1 83 ? -10.942 11.839 3.295 1.00 94.12 83 ASP A CA 1
ATOM 652 C C . ASP A 1 83 ? -9.438 12.042 3.050 1.00 94.12 83 ASP A C 1
ATOM 654 O O . ASP A 1 83 ? -9.016 13.157 2.776 1.00 94.12 83 ASP A O 1
ATOM 658 N N . LEU A 1 84 ? -8.615 10.995 3.169 1.00 96.19 84 LEU A N 1
ATOM 659 C CA . LEU A 1 84 ? -7.161 11.136 3.084 1.00 96.19 84 LEU A CA 1
ATOM 660 C C . LEU A 1 84 ? -6.688 11.485 1.667 1.00 96.19 84 LEU A C 1
ATOM 662 O O . LEU A 1 84 ? -6.996 10.785 0.700 1.00 96.19 84 LEU A O 1
ATOM 666 N N . ASP A 1 85 ? -5.848 12.512 1.597 1.00 96.88 85 ASP A N 1
ATOM 667 C CA . ASP A 1 85 ? -5.011 12.883 0.460 1.00 96.88 85 ASP A CA 1
ATOM 668 C C . ASP A 1 85 ? -3.565 13.143 0.926 1.00 96.88 85 ASP A C 1
ATOM 670 O O . ASP A 1 85 ? -3.255 13.032 2.117 1.00 96.88 85 ASP A O 1
ATOM 674 N N . PHE A 1 86 ? -2.668 13.480 -0.005 1.00 96.81 86 PHE A N 1
ATOM 675 C CA . PHE A 1 86 ? -1.255 13.719 0.305 1.00 96.81 86 PHE A CA 1
ATOM 676 C C . PHE A 1 86 ? -1.018 14.922 1.229 1.00 96.81 86 PHE A C 1
ATOM 678 O O . PHE A 1 86 ? -0.095 14.889 2.042 1.00 96.81 86 PHE A O 1
ATOM 685 N N . SER A 1 87 ? -1.857 15.959 1.161 1.00 96.94 87 SER A N 1
ATOM 686 C CA . SER A 1 87 ? -1.753 17.115 2.055 1.00 96.94 87 SER A CA 1
ATOM 687 C C . SER A 1 87 ? -2.100 16.716 3.488 1.00 96.94 87 SER A C 1
ATOM 689 O O . SER A 1 87 ? -1.331 16.982 4.409 1.00 96.94 87 SER A O 1
ATOM 691 N N . ILE A 1 88 ? -3.192 15.980 3.677 1.00 96.50 88 ILE A N 1
ATOM 692 C CA . ILE A 1 88 ? -3.653 15.534 4.992 1.00 96.50 88 ILE A CA 1
ATOM 693 C C . ILE A 1 88 ? -2.667 14.539 5.621 1.00 96.50 88 ILE A C 1
ATOM 695 O O . ILE A 1 88 ? -2.290 14.694 6.783 1.00 96.50 88 ILE A O 1
ATOM 699 N N . VAL A 1 89 ? -2.208 13.524 4.879 1.00 96.12 89 VAL A N 1
ATOM 700 C CA . VAL A 1 89 ? -1.274 12.519 5.434 1.00 96.12 89 VAL A CA 1
ATOM 701 C C . VAL A 1 89 ? 0.114 13.090 5.732 1.00 96.12 89 VAL A C 1
ATOM 703 O O . VAL A 1 89 ? 0.843 12.499 6.527 1.00 96.12 89 VAL A O 1
ATOM 706 N N . SER A 1 90 ? 0.477 14.233 5.139 1.00 94.75 90 SER A N 1
ATOM 707 C CA . SER A 1 90 ? 1.736 14.922 5.451 1.00 94.75 90 SER A CA 1
ATOM 708 C C . SER A 1 90 ? 1.744 15.543 6.854 1.00 94.75 90 SER A C 1
ATOM 710 O O . SER A 1 90 ? 2.800 15.643 7.477 1.00 94.75 90 SER A O 1
ATOM 712 N N . GLU A 1 91 ? 0.568 15.899 7.376 1.00 96.25 91 GLU A N 1
ATOM 713 C CA . GLU A 1 91 ? 0.397 16.528 8.691 1.00 96.25 91 GLU A CA 1
ATOM 714 C C . GLU A 1 91 ? -0.069 15.537 9.768 1.00 96.25 91 GLU A C 1
ATOM 716 O O . GLU A 1 91 ? 0.152 15.747 10.963 1.00 96.25 91 GLU A O 1
ATOM 721 N N . LEU A 1 92 ? -0.720 14.442 9.364 1.00 96.44 92 LEU A N 1
ATOM 722 C CA . LEU A 1 92 ? -1.228 13.430 10.283 1.00 96.44 92 LEU A CA 1
ATO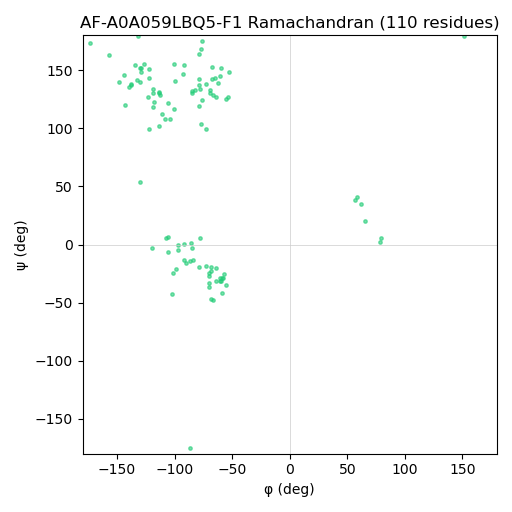M 723 C C . LEU A 1 92 ? -0.167 12.395 10.661 1.00 96.44 92 LEU A C 1
ATOM 725 O O . LEU A 1 92 ? 0.440 11.739 9.810 1.00 96.44 92 LEU A O 1
ATOM 729 N N . ALA A 1 93 ? -0.057 12.138 11.965 1.00 97.38 93 ALA A N 1
ATOM 730 C CA . ALA A 1 93 ? 0.671 10.983 12.469 1.00 97.38 93 ALA A CA 1
ATOM 731 C C . ALA A 1 93 ? -0.055 9.680 12.070 1.00 97.38 93 ALA A C 1
ATOM 733 O O . ALA A 1 93 ? -1.263 9.558 12.318 1.00 97.38 93 ALA A O 1
ATOM 734 N N . PRO A 1 94 ? 0.642 8.703 11.462 1.00 97.62 94 PRO A N 1
ATOM 735 C CA . PRO A 1 94 ? 0.054 7.404 11.178 1.00 97.62 94 PRO A CA 1
ATOM 736 C C . PRO A 1 94 ? -0.223 6.642 12.474 1.00 97.62 94 PRO A C 1
ATOM 738 O O . PRO A 1 94 ? 0.454 6.823 13.486 1.00 97.62 94 PRO A O 1
ATOM 741 N N . VAL A 1 95 ? -1.217 5.755 12.440 1.00 97.38 95 VAL A N 1
ATOM 742 C CA . VAL A 1 95 ? -1.509 4.869 13.577 1.00 97.38 95 VAL A CA 1
ATOM 743 C C . VAL A 1 95 ? -0.408 3.828 13.731 1.00 97.38 95 VAL A C 1
ATOM 745 O O . VAL A 1 95 ? -0.061 3.466 14.852 1.00 97.38 95 VAL A O 1
ATOM 748 N N . GLN A 1 96 ? 0.138 3.356 12.610 1.00 97.19 96 GLN A N 1
ATOM 749 C CA . GLN A 1 96 ? 1.288 2.459 12.569 1.00 97.19 96 GLN A CA 1
ATOM 750 C C . GLN A 1 96 ? 2.171 2.798 11.369 1.00 97.19 96 GLN A C 1
ATOM 752 O O . GLN A 1 96 ? 1.671 3.195 10.312 1.00 97.19 96 GLN A O 1
ATOM 757 N N . GLU A 1 97 ? 3.477 2.624 11.539 1.00 98.00 97 GLU A N 1
ATOM 758 C CA . GLU A 1 97 ? 4.484 2.867 10.513 1.00 98.00 97 GLU A CA 1
ATOM 759 C C . GLU A 1 97 ? 5.543 1.766 10.564 1.00 98.00 97 GLU A C 1
ATOM 761 O O . GLU A 1 97 ? 5.992 1.380 11.646 1.00 98.00 97 GLU A O 1
ATOM 766 N N . TRP A 1 98 ? 5.931 1.259 9.395 1.00 98.25 98 TRP A N 1
ATOM 767 C CA . TRP A 1 98 ? 6.973 0.244 9.261 1.00 98.25 98 TRP A CA 1
ATOM 768 C C . TRP A 1 98 ? 7.957 0.617 8.163 1.00 98.25 98 TRP A C 1
ATOM 770 O O . TRP A 1 98 ? 7.555 1.060 7.085 1.00 98.25 98 TRP A O 1
ATOM 780 N N . GLU A 1 99 ? 9.233 0.339 8.419 1.00 97.62 99 GLU A N 1
ATOM 781 C CA . GLU A 1 99 ? 10.237 0.185 7.371 1.00 97.62 99 GLU A CA 1
ATOM 782 C C . GLU A 1 99 ? 10.048 -1.179 6.703 1.00 97.62 99 GLU A C 1
ATOM 784 O O . GLU A 1 99 ? 10.022 -2.231 7.355 1.00 97.62 99 GLU A O 1
ATOM 789 N N . LEU A 1 100 ? 9.879 -1.156 5.388 1.00 96.69 100 LEU A N 1
ATOM 790 C CA . LEU A 1 100 ? 9.644 -2.333 4.579 1.00 96.69 100 LEU A CA 1
ATOM 791 C C . LEU A 1 100 ? 10.957 -2.914 4.051 1.00 96.69 100 LEU A C 1
ATOM 793 O O . LEU A 1 100 ? 11.966 -2.232 3.880 1.00 96.69 100 LEU A O 1
ATOM 797 N N . ARG A 1 101 ? 10.936 -4.213 3.770 1.00 94.81 101 ARG A N 1
ATOM 798 C CA . ARG A 1 101 ? 12.020 -4.927 3.094 1.00 94.81 101 ARG A CA 1
ATOM 799 C C . ARG A 1 101 ? 11.455 -5.573 1.842 1.00 94.81 101 ARG A C 1
ATOM 801 O O . ARG A 1 101 ? 10.285 -5.954 1.815 1.00 94.81 101 ARG A O 1
ATOM 808 N N . GLU A 1 102 ? 12.299 -5.746 0.830 1.00 95.44 102 GLU A N 1
ATOM 809 C CA . GLU A 1 102 ? 11.922 -6.532 -0.341 1.00 95.44 102 GLU A CA 1
ATOM 810 C C . GLU A 1 102 ? 11.480 -7.937 0.094 1.00 95.44 102 GLU A C 1
ATOM 812 O O . GLU A 1 102 ? 12.191 -8.655 0.800 1.00 95.44 102 GLU A O 1
ATOM 817 N N . ASN A 1 103 ? 10.276 -8.314 -0.323 1.00 94.94 103 ASN A N 1
ATOM 818 C CA . ASN A 1 103 ? 9.598 -9.533 0.106 1.00 94.94 103 ASN A CA 1
ATOM 819 C C . ASN A 1 103 ? 9.100 -10.304 -1.120 1.00 94.94 103 ASN A C 1
ATOM 821 O O . ASN A 1 103 ? 7.915 -10.603 -1.262 1.00 94.94 103 ASN A O 1
ATOM 825 N N . LEU A 1 104 ? 10.018 -10.583 -2.047 1.00 93.19 104 LEU A N 1
ATOM 826 C CA . LEU A 1 104 ? 9.721 -11.179 -3.353 1.00 93.19 104 LEU A CA 1
ATOM 827 C C . LEU A 1 104 ? 9.001 -12.536 -3.255 1.00 93.19 104 LEU A C 1
ATOM 829 O O . LEU A 1 104 ? 8.212 -12.867 -4.145 1.00 93.19 104 LEU A O 1
ATOM 833 N N . ASP A 1 105 ? 9.240 -13.273 -2.169 1.00 94.00 105 ASP A N 1
ATOM 834 C CA . ASP A 1 105 ? 8.657 -14.590 -1.894 1.00 94.00 105 ASP A CA 1
ATOM 835 C C . ASP A 1 105 ? 7.422 -14.541 -0.975 1.00 94.00 105 ASP A C 1
ATOM 837 O O . ASP A 1 105 ? 6.811 -15.573 -0.688 1.00 94.00 105 ASP A O 1
ATOM 841 N N . GLY A 1 106 ? 7.018 -13.351 -0.514 1.00 93.12 106 GLY A N 1
ATOM 842 C CA . GLY A 1 106 ? 5.787 -13.165 0.255 1.00 93.12 106 GLY A CA 1
ATOM 843 C C . GLY A 1 106 ? 5.746 -13.923 1.584 1.00 93.12 106 GLY A C 1
ATOM 844 O O . GLY A 1 106 ? 4.681 -14.428 1.954 1.00 93.12 106 GLY A O 1
ATOM 845 N N . PHE A 1 107 ? 6.891 -14.048 2.262 1.00 93.06 107 PHE A N 1
ATOM 846 C CA . PHE A 1 107 ? 7.017 -14.684 3.581 1.00 93.06 107 PHE A CA 1
ATOM 847 C C . PHE A 1 107 ? 7.044 -13.679 4.732 1.00 93.06 107 PHE A C 1
ATOM 849 O O . PHE A 1 107 ? 6.777 -14.054 5.870 1.00 93.06 107 PHE A O 1
ATOM 856 N N . MET A 1 108 ? 7.375 -12.419 4.451 1.00 94.88 108 MET A N 1
ATOM 857 C CA . MET A 1 108 ? 7.402 -11.371 5.460 1.00 94.88 108 MET A CA 1
ATOM 858 C C . MET A 1 108 ? 6.001 -10.819 5.703 1.00 94.88 108 MET A C 1
ATOM 860 O O . MET A 1 108 ? 5.280 -10.479 4.763 1.00 94.88 108 MET A O 1
ATOM 864 N N . GLU A 1 109 ? 5.654 -10.704 6.977 1.00 95.31 109 GLU A N 1
ATOM 865 C CA . GLU A 1 109 ? 4.413 -10.113 7.451 1.00 95.31 109 GLU A CA 1
ATOM 866 C C . GLU A 1 109 ? 4.728 -9.084 8.540 1.00 95.31 109 GLU A C 1
ATOM 868 O O . GLU A 1 109 ? 5.580 -9.308 9.401 1.00 95.31 109 GLU A O 1
ATOM 873 N N . TYR A 1 110 ? 4.017 -7.962 8.507 1.00 96.44 110 TYR A N 1
ATOM 874 C CA . TYR A 1 110 ? 4.110 -6.876 9.474 1.00 96.44 110 TYR A CA 1
ATOM 875 C C . TYR A 1 110 ? 2.898 -6.952 10.405 1.00 96.44 110 TYR A C 1
ATOM 877 O O . TYR A 1 110 ? 1.782 -6.704 9.944 1.00 96.44 110 TYR A O 1
ATOM 885 N N . PRO A 1 111 ? 3.066 -7.353 11.677 1.00 95.81 111 PRO A N 1
ATOM 886 C CA . PRO A 1 111 ? 1.952 -7.505 12.609 1.00 95.81 111 PRO A CA 1
ATOM 887 C C . PRO A 1 111 ? 1.324 -6.149 12.951 1.00 95.81 111 PRO A C 1
ATOM 889 O O . PRO A 1 111 ? 2.054 -5.174 13.111 1.00 95.81 111 PRO A O 1
ATOM 892 N N . THR A 1 112 ? -0.008 -6.118 13.085 1.00 90.00 112 THR A N 1
ATOM 893 C CA . THR A 1 112 ? -0.824 -4.905 13.313 1.00 90.00 112 THR A CA 1
ATOM 894 C C . THR A 1 112 ? -1.553 -4.887 14.649 1.00 90.00 112 THR A C 1
ATOM 896 O O . THR A 1 112 ? -1.950 -5.979 15.120 1.00 90.00 112 THR A O 1
#

Foldseek 3Di:
DVVQLVPKAKPQWPDGSLVSVCDDDPVCNLVPPDRDTAGDPVDRDMDIDGDDPDDDDDFWDWFAADPDPRGDQKDFAAPDDDPDDPVVVVPDDGPDMDGDDHDNPRPDIGGD

Nearest PDB structures (foldseek):
  9e8l-assembly1_u  TM=7.779E-01  e=5.343E-02  Homo sapiens

pLDDT: mean 91.58, std 10.19, range [42.34, 98.25]

Mean predicted aligned error: 4.02 Å

Sequence (112 aa):
MWTLMRCVRCLNEEVEGSCRHVFKPWSDRLQRTGPVLKSQPEDTDLLIHVPFTGAVKLKAICIIGGPDGSSPDRLKVYINRDDLDFSIVSELAPVQEWELRENLDGFMEYPT

Secondary structure (DSSP, 8-state):
-TTGGGG-EEESBSSTTGGGGT---GGGTT---SPPP-B-TT----EEE---SS-----EE-----STT-S-SEEEE--S-S---HHHHHHSPPSEEEE----TTS---EE-